Protein AF-A0A378X2H6-F1 (afdb_monomer_lite)

Sequence (89 aa):
MAESLIPGALTGQTVHYRLSLADISEIGSRRQALGLVAAGPLMPGDIMPAVFVPTLGGYGLHVLLNGPDSHWVPFAVEGTGHGTWSWRH

pLDDT: mean 86.14, std 14.1, range [35.0, 96.81]

Structure (mmCIF, N/CA/C/O backbone):
data_AF-A0A378X2H6-F1
#
_entry.id   AF-A0A378X2H6-F1
#
loop_
_atom_site.group_PDB
_atom_site.id
_atom_site.type_symbol
_atom_site.label_atom_id
_atom_site.label_alt_id
_atom_site.label_comp_id
_atom_site.label_asym_id
_atom_site.label_entity_id
_atom_site.label_seq_id
_atom_site.pdbx_PDB_ins_code
_atom_site.Cartn_x
_atom_site.Cartn_y
_atom_site.Cartn_z
_atom_site.occupancy
_atom_site.B_iso_or_equiv
_atom_site.auth_seq_id
_atom_site.auth_comp_id
_atom_site.auth_asym_id
_atom_site.auth_atom_id
_atom_site.pdbx_PDB_model_num
ATOM 1 N N . MET A 1 1 ? -18.721 -7.920 13.638 1.00 35.00 1 MET A N 1
ATOM 2 C CA . MET A 1 1 ? -18.321 -6.799 14.511 1.00 35.00 1 MET A CA 1
ATOM 3 C C . MET A 1 1 ? -16.912 -6.433 14.096 1.00 35.00 1 MET A C 1
ATOM 5 O O . MET A 1 1 ? -16.054 -7.291 14.216 1.00 35.00 1 MET A O 1
ATOM 9 N N . ALA A 1 2 ? -16.705 -5.264 13.490 1.00 39.53 2 ALA A N 1
ATOM 10 C CA . ALA A 1 2 ? -15.360 -4.796 13.166 1.00 39.53 2 ALA A CA 1
ATOM 11 C C . ALA A 1 2 ? -14.762 -4.218 14.452 1.00 39.53 2 ALA A C 1
ATOM 13 O O . ALA A 1 2 ? -15.330 -3.282 15.019 1.00 39.53 2 ALA A O 1
ATOM 14 N N . GLU A 1 3 ? -13.696 -4.828 14.964 1.00 42.97 3 GLU A N 1
ATOM 15 C CA . GLU A 1 3 ? -12.936 -4.270 16.079 1.00 42.97 3 GLU A CA 1
ATOM 16 C C . GLU A 1 3 ? -12.419 -2.893 15.660 1.00 42.97 3 GLU A C 1
ATOM 18 O O . GLU A 1 3 ? -11.690 -2.747 14.682 1.00 4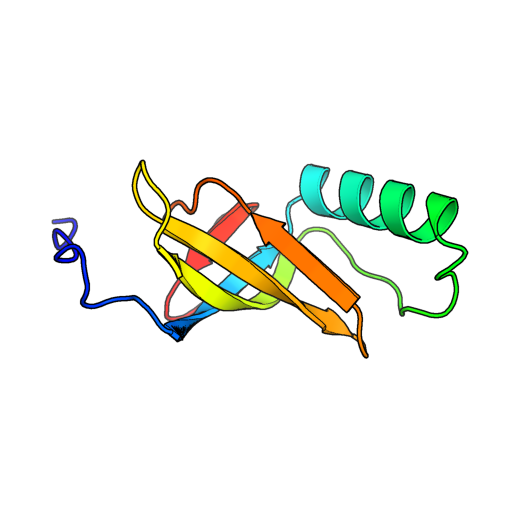2.97 3 GLU A O 1
ATOM 23 N N . SER A 1 4 ? -12.853 -1.859 16.379 1.00 46.59 4 SER A N 1
ATOM 24 C CA . SER A 1 4 ? -12.354 -0.502 16.196 1.00 46.59 4 SER A CA 1
ATOM 25 C C . SER A 1 4 ? -10.900 -0.470 16.658 1.00 46.59 4 SER A C 1
ATOM 27 O O . SER A 1 4 ? -10.623 -0.316 17.847 1.00 46.59 4 SER A O 1
ATOM 29 N N . LEU A 1 5 ? -9.972 -0.646 15.721 1.00 57.56 5 LEU A N 1
ATOM 30 C CA . LEU A 1 5 ? -8.538 -0.591 15.976 1.00 57.56 5 LEU A CA 1
ATOM 31 C C . LEU A 1 5 ? -8.184 0.806 16.507 1.00 57.56 5 LEU A C 1
ATOM 33 O O . LEU A 1 5 ? -8.386 1.817 15.834 1.00 57.56 5 LEU A O 1
ATOM 37 N N . ILE A 1 6 ? -7.710 0.861 17.753 1.00 57.34 6 ILE A N 1
ATOM 38 C CA . ILE A 1 6 ? -7.350 2.108 18.434 1.00 57.34 6 ILE A CA 1
ATOM 39 C C . ILE A 1 6 ? -6.243 2.805 17.629 1.00 57.34 6 ILE A C 1
ATOM 41 O O . ILE A 1 6 ? -5.234 2.154 17.329 1.00 57.34 6 ILE A O 1
ATOM 45 N N . PRO A 1 7 ? -6.372 4.113 17.326 1.00 51.81 7 PRO A N 1
ATOM 46 C CA . PRO A 1 7 ? -5.309 4.887 16.704 1.00 51.81 7 PRO A CA 1
ATOM 47 C C . PRO A 1 7 ? -4.024 4.826 17.554 1.00 51.81 7 PRO A C 1
ATOM 49 O O . PRO A 1 7 ? -3.911 5.463 18.594 1.00 51.81 7 PRO A O 1
ATOM 52 N N . GLY A 1 8 ? -3.079 3.987 17.142 1.00 62.38 8 GLY A N 1
ATOM 53 C CA . GLY A 1 8 ? -1.766 3.751 17.740 1.00 62.38 8 GLY A CA 1
ATOM 54 C C . GLY A 1 8 ? -1.395 2.269 17.779 1.00 62.38 8 GLY A C 1
ATOM 55 O O . GLY A 1 8 ? -0.227 1.934 17.613 1.00 62.38 8 GLY A O 1
ATOM 56 N N . ALA A 1 9 ? -2.382 1.378 17.915 1.00 72.88 9 ALA A N 1
ATOM 57 C CA . ALA A 1 9 ? -2.144 -0.052 18.103 1.00 72.88 9 ALA A CA 1
ATOM 58 C C . ALA A 1 9 ? -1.500 -0.718 16.880 1.00 72.88 9 ALA A C 1
ATOM 60 O O . ALA A 1 9 ? -0.725 -1.654 17.030 1.00 72.88 9 ALA A O 1
ATOM 61 N N . LEU A 1 10 ? -1.806 -0.236 15.675 1.00 78.38 10 LEU A N 1
ATOM 62 C CA . LEU A 1 10 ? -1.365 -0.856 14.426 1.00 78.38 10 LEU A CA 1
ATOM 63 C C . LEU A 1 10 ? -0.005 -0.377 13.932 1.00 78.38 10 LEU A C 1
ATOM 65 O O . LEU A 1 10 ? 0.601 -1.055 13.114 1.00 78.38 10 LEU A O 1
ATOM 69 N N . THR A 1 11 ? 0.474 0.780 14.388 1.00 86.38 11 THR A N 1
ATOM 70 C CA . THR A 1 11 ? 1.688 1.401 13.847 1.00 86.38 11 THR A CA 1
ATOM 71 C C . THR A 1 11 ? 2.877 0.445 13.916 1.00 86.38 11 THR A C 1
ATOM 73 O O . THR A 1 11 ? 3.194 -0.085 14.978 1.00 86.38 11 THR A O 1
ATOM 76 N N . GLY A 1 12 ? 3.550 0.236 12.783 1.00 86.56 12 GLY A N 1
ATOM 77 C CA . GLY A 1 12 ? 4.710 -0.652 12.694 1.00 86.56 12 GLY A CA 1
ATOM 78 C C . GLY A 1 12 ? 4.376 -2.147 12.654 1.00 86.56 12 GLY A C 1
ATOM 79 O O . GLY A 1 12 ? 5.279 -2.953 12.439 1.00 86.56 12 GLY A O 1
ATOM 80 N N . GLN A 1 13 ? 3.108 -2.543 12.811 1.00 90.50 13 GLN A N 1
ATOM 81 C CA . GLN A 1 13 ? 2.714 -3.935 12.620 1.00 90.50 13 GLN A CA 1
ATOM 82 C C . GLN A 1 13 ? 2.805 -4.318 11.144 1.00 90.50 13 GLN A C 1
ATOM 84 O O . GLN A 1 13 ? 2.463 -3.530 10.257 1.00 90.50 13 GLN A O 1
ATOM 89 N N . THR A 1 14 ? 3.262 -5.546 10.898 1.00 94.00 14 THR A N 1
ATOM 90 C CA . THR A 1 14 ? 3.296 -6.133 9.558 1.00 94.00 14 THR A CA 1
ATOM 91 C C . THR A 1 14 ? 2.020 -6.927 9.329 1.00 94.00 14 THR A C 1
ATOM 93 O O . THR A 1 14 ? 1.711 -7.856 10.072 1.00 94.00 14 THR A O 1
ATOM 96 N N . VAL A 1 15 ? 1.293 -6.553 8.287 1.00 94.31 15 VAL A N 1
ATOM 97 C CA . VAL A 1 15 ? 0.150 -7.279 7.744 1.00 94.31 15 VAL A CA 1
ATOM 98 C C . VAL A 1 15 ? 0.503 -7.804 6.370 1.00 94.31 15 VAL A C 1
ATOM 100 O O . VAL A 1 15 ? 1.577 -7.537 5.828 1.00 94.31 15 VAL A O 1
ATOM 103 N N . HIS A 1 16 ? -0.431 -8.526 5.781 1.00 96.38 16 HIS A N 1
ATOM 104 C CA . HIS A 1 16 ? -0.315 -8.880 4.395 1.00 96.38 16 HIS A CA 1
ATOM 105 C C . HIS A 1 16 ? -1.308 -8.094 3.539 1.00 96.38 16 HIS A C 1
ATOM 107 O O . HIS A 1 16 ? -2.493 -7.993 3.867 1.00 96.38 16 HIS A O 1
ATOM 113 N N . TYR A 1 17 ? -0.819 -7.564 2.425 1.00 96.56 17 TYR A N 1
ATOM 114 C CA . TYR A 1 17 ? -1.576 -6.776 1.465 1.00 96.56 17 TYR A CA 1
ATOM 115 C C . TYR A 1 17 ? -1.682 -7.523 0.140 1.00 96.56 17 TYR A C 1
ATOM 117 O O . TYR A 1 17 ? -0.684 -8.036 -0.370 1.00 96.56 17 TYR A O 1
ATOM 125 N N . ARG A 1 18 ? -2.890 -7.581 -0.425 1.00 96.75 18 ARG A N 1
ATOM 126 C CA . ARG A 1 18 ? -3.129 -8.208 -1.727 1.00 96.75 18 ARG A CA 1
ATOM 127 C C . ARG A 1 18 ? -3.114 -7.150 -2.824 1.00 96.75 18 ARG A C 1
ATOM 129 O O . ARG A 1 18 ? -4.011 -6.310 -2.881 1.00 96.75 18 ARG A O 1
ATOM 136 N N . LEU A 1 19 ? -2.148 -7.236 -3.736 1.00 96.31 19 LEU A N 1
ATOM 137 C CA . LEU A 1 19 ? -1.997 -6.274 -4.828 1.00 96.31 19 LEU A CA 1
ATOM 138 C C . LEU A 1 19 ? -3.239 -6.255 -5.735 1.00 96.31 19 LEU A C 1
ATOM 140 O O . LEU A 1 19 ? -3.768 -7.296 -6.148 1.00 96.31 19 LEU A O 1
ATOM 144 N N . SER A 1 20 ? -3.715 -5.057 -6.057 1.00 96.56 20 SER A N 1
ATOM 145 C CA . SER A 1 20 ? -4.755 -4.831 -7.060 1.00 96.56 20 SER A CA 1
ATOM 146 C C . SER A 1 20 ? -4.156 -4.608 -8.449 1.00 96.56 20 SER A C 1
ATOM 148 O O . SER A 1 20 ? -2.967 -4.339 -8.599 1.00 96.56 20 SER A O 1
ATOM 150 N N . LEU A 1 21 ? -4.988 -4.668 -9.491 1.00 96.31 21 LEU A N 1
ATOM 151 C CA . LEU A 1 21 ? -4.554 -4.317 -10.848 1.00 96.31 21 LEU A CA 1
ATOM 152 C C . LEU A 1 21 ? -4.076 -2.856 -10.954 1.00 96.31 21 LEU A C 1
ATOM 154 O O . LEU A 1 21 ? -3.145 -2.563 -11.709 1.00 96.31 21 LEU A O 1
ATOM 158 N N . ALA A 1 22 ? -4.694 -1.953 -10.187 1.00 95.94 22 ALA A N 1
ATOM 159 C CA . ALA A 1 22 ? -4.289 -0.553 -10.128 1.00 95.94 22 ALA A CA 1
ATOM 160 C C . ALA A 1 22 ? -2.883 -0.410 -9.526 1.00 95.94 22 ALA A C 1
ATOM 162 O O . ALA A 1 22 ? -2.044 0.259 -10.124 1.00 95.94 22 ALA A O 1
ATOM 163 N N . ASP A 1 23 ? -2.596 -1.128 -8.431 1.00 96.12 23 ASP A N 1
ATOM 164 C CA . ASP A 1 23 ? -1.265 -1.143 -7.810 1.00 96.12 23 ASP A CA 1
ATOM 165 C C . ASP A 1 23 ? -0.198 -1.620 -8.799 1.00 96.12 23 ASP A C 1
ATOM 167 O O . ASP A 1 23 ? 0.833 -0.974 -8.959 1.00 96.12 23 ASP A O 1
ATOM 171 N N . ILE A 1 24 ? -0.454 -2.722 -9.515 1.00 95.25 24 ILE A N 1
ATOM 172 C CA . ILE A 1 24 ? 0.487 -3.246 -10.518 1.00 95.25 24 ILE A CA 1
ATOM 173 C C . ILE A 1 24 ? 0.766 -2.215 -11.615 1.00 95.25 24 ILE A C 1
ATOM 175 O O . ILE A 1 24 ? 1.918 -2.028 -12.012 1.00 95.25 24 ILE A O 1
ATOM 179 N N . SER A 1 25 ? -0.275 -1.529 -12.086 1.00 95.12 25 SER A N 1
ATOM 180 C CA . SER A 1 25 ? -0.149 -0.506 -13.129 1.00 95.12 25 SER A CA 1
ATOM 181 C C . SER A 1 25 ? 0.675 0.693 -12.649 1.00 95.12 25 SER A C 1
ATOM 183 O O . SER A 1 25 ? 1.541 1.188 -13.377 1.00 95.12 25 SER A O 1
ATOM 185 N N . GLU A 1 26 ? 0.450 1.135 -11.412 1.00 95.12 26 GLU A N 1
ATOM 186 C CA . GLU A 1 26 ? 1.196 2.231 -10.792 1.00 95.12 26 GLU A CA 1
ATOM 187 C C . GLU A 1 26 ? 2.660 1.850 -10.539 1.00 95.12 26 GLU A C 1
ATOM 189 O O . GLU A 1 26 ? 3.565 2.576 -10.955 1.00 95.12 26 GLU A O 1
ATOM 194 N N . ILE A 1 27 ? 2.910 0.686 -9.929 1.00 93.94 27 ILE A N 1
ATOM 195 C CA . ILE A 1 27 ? 4.258 0.160 -9.670 1.00 93.94 27 ILE A CA 1
ATOM 196 C C . ILE A 1 27 ? 5.026 0.019 -10.984 1.00 93.94 27 ILE A C 1
ATOM 198 O O . ILE A 1 27 ? 6.173 0.454 -11.072 1.00 93.94 27 ILE A O 1
ATOM 202 N N . GLY A 1 28 ? 4.401 -0.552 -12.017 1.00 92.31 28 GLY A N 1
ATOM 203 C CA . GLY A 1 28 ? 5.006 -0.703 -13.339 1.00 92.31 28 GLY A CA 1
ATOM 204 C C . GLY A 1 28 ? 5.391 0.642 -13.952 1.00 92.31 28 GLY A C 1
ATOM 205 O O . GLY A 1 28 ? 6.542 0.829 -14.354 1.00 92.31 28 GLY A O 1
ATOM 206 N N . SER A 1 29 ? 4.466 1.605 -13.940 1.00 92.62 29 SER A N 1
ATOM 207 C CA . SER A 1 29 ? 4.710 2.961 -14.453 1.00 92.62 29 SER A CA 1
ATOM 208 C C . SER A 1 29 ? 5.845 3.659 -13.693 1.00 92.62 29 SER A C 1
ATOM 210 O O . SER A 1 29 ? 6.744 4.243 -14.300 1.00 92.62 29 SER A O 1
ATOM 212 N N . ARG A 1 30 ? 5.861 3.542 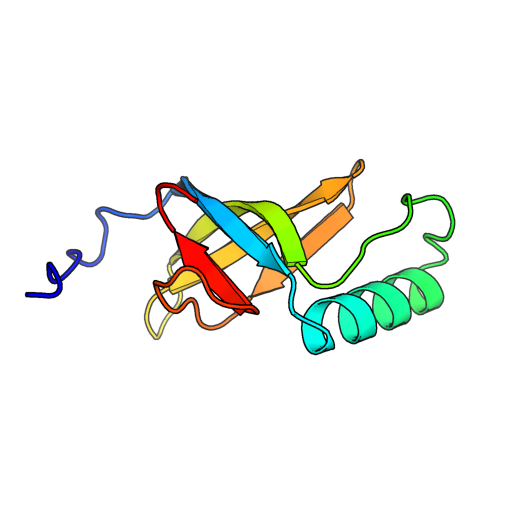-12.358 1.00 92.25 30 ARG A N 1
ATOM 213 C CA . ARG A 1 30 ? 6.907 4.107 -11.493 1.00 92.25 30 ARG A CA 1
ATOM 214 C C . ARG A 1 30 ? 8.268 3.460 -11.748 1.00 92.25 30 ARG A C 1
ATOM 216 O O . ARG A 1 30 ? 9.260 4.170 -11.896 1.00 92.25 30 ARG A O 1
ATOM 223 N N . ARG A 1 31 ? 8.333 2.127 -11.831 1.00 91.19 31 ARG A N 1
ATOM 224 C CA . ARG A 1 31 ? 9.573 1.391 -12.134 1.00 91.19 31 ARG A CA 1
ATOM 225 C C . ARG A 1 31 ? 10.137 1.795 -13.489 1.00 91.19 31 ARG A C 1
ATOM 227 O O . ARG A 1 31 ? 11.341 2.013 -13.587 1.00 91.19 31 ARG A O 1
ATOM 234 N N . GLN A 1 32 ? 9.285 1.932 -14.505 1.00 90.50 32 GLN A N 1
ATOM 235 C CA . GLN A 1 32 ? 9.701 2.377 -15.834 1.00 90.50 32 GLN A CA 1
ATOM 236 C C . GLN A 1 32 ? 10.294 3.790 -15.791 1.00 90.50 32 GLN A C 1
ATOM 238 O O . GLN A 1 32 ? 11.374 4.008 -16.335 1.00 90.50 32 GLN A O 1
ATOM 243 N N . ALA A 1 33 ? 9.637 4.723 -15.098 1.00 90.38 33 ALA A N 1
ATOM 244 C CA . ALA A 1 33 ? 10.122 6.095 -14.949 1.00 90.38 33 ALA A CA 1
ATOM 245 C C . ALA A 1 33 ? 11.470 6.186 -14.205 1.00 90.38 33 ALA A C 1
ATOM 247 O O . ALA A 1 33 ? 12.280 7.057 -14.509 1.00 90.38 33 ALA A O 1
ATOM 248 N N . LEU A 1 34 ? 11.726 5.277 -13.258 1.00 87.94 34 LEU A N 1
ATOM 249 C CA . LEU A 1 34 ? 12.966 5.221 -12.471 1.00 87.94 34 LEU A CA 1
ATOM 250 C C . LEU A 1 34 ? 14.053 4.313 -13.077 1.00 87.94 34 LEU A C 1
ATOM 252 O O . LEU A 1 34 ? 15.134 4.196 -12.505 1.00 87.94 34 LEU A O 1
ATOM 256 N N . GLY A 1 35 ? 13.783 3.634 -14.198 1.00 85.75 35 GLY A N 1
ATOM 257 C CA . GLY A 1 35 ? 14.710 2.663 -14.792 1.00 85.75 35 GLY A CA 1
ATOM 258 C C . GLY A 1 35 ? 14.903 1.376 -13.971 1.00 85.75 35 GLY A C 1
ATOM 259 O O . GLY A 1 35 ? 15.879 0.656 -14.171 1.00 85.75 35 GLY A O 1
ATOM 260 N N . LEU A 1 36 ? 13.980 1.047 -13.061 1.00 80.69 36 LEU A N 1
ATOM 261 C CA . LEU A 1 36 ? 14.041 -0.113 -12.157 1.00 80.69 36 LEU A CA 1
ATOM 262 C C . LEU A 1 36 ? 13.486 -1.395 -12.805 1.00 80.69 36 LEU A C 1
ATOM 264 O O . LEU A 1 36 ? 12.621 -2.076 -12.255 1.00 80.69 36 LEU A O 1
ATOM 268 N N . VAL A 1 37 ? 13.989 -1.739 -13.992 1.00 69.00 37 VAL A N 1
ATOM 269 C CA . VAL A 1 37 ? 13.455 -2.836 -14.829 1.00 69.00 37 VAL A CA 1
ATOM 270 C C . VAL A 1 37 ? 13.778 -4.235 -14.268 1.00 69.00 37 VAL A C 1
ATOM 272 O O . VAL A 1 37 ? 13.162 -5.219 -14.661 1.00 69.00 37 VAL A O 1
ATOM 275 N N . ALA A 1 38 ? 14.721 -4.338 -13.325 1.00 64.75 38 ALA A N 1
ATOM 276 C CA . ALA A 1 38 ? 15.177 -5.611 -12.756 1.00 64.75 38 ALA A CA 1
ATOM 277 C C . ALA A 1 38 ? 14.324 -6.137 -11.584 1.00 64.75 38 ALA A C 1
ATOM 279 O O . ALA A 1 38 ? 14.563 -7.244 -11.101 1.00 64.75 38 ALA A O 1
ATOM 280 N N . ALA A 1 39 ? 13.351 -5.366 -11.094 1.00 69.50 39 ALA A N 1
ATOM 281 C CA . ALA A 1 39 ? 12.471 -5.836 -10.034 1.00 69.50 39 ALA A CA 1
ATOM 282 C C . ALA A 1 39 ? 11.485 -6.857 -10.627 1.00 69.50 39 ALA A C 1
ATOM 284 O O . ALA A 1 39 ? 10.739 -6.530 -11.549 1.00 69.50 39 ALA A O 1
ATOM 285 N N . GLY A 1 40 ? 11.528 -8.099 -10.131 1.00 77.50 40 GLY A N 1
ATOM 286 C CA . GLY A 1 40 ? 10.798 -9.243 -10.691 1.00 77.50 40 GLY A CA 1
ATOM 287 C C . GLY A 1 40 ? 9.296 -9.002 -10.926 1.00 77.50 40 GLY A C 1
ATOM 288 O O . GLY A 1 40 ? 8.720 -8.057 -10.367 1.00 77.50 40 GLY A O 1
ATOM 289 N N . PRO A 1 41 ? 8.660 -9.847 -11.761 1.00 86.25 41 PRO A N 1
ATOM 290 C CA . PRO A 1 41 ? 7.269 -9.663 -12.154 1.00 86.25 41 PRO A CA 1
ATOM 291 C C . PRO A 1 41 ? 6.346 -9.710 -10.933 1.00 86.25 41 PRO A C 1
ATOM 293 O O . PRO A 1 41 ? 6.570 -10.492 -10.012 1.00 86.25 41 PRO A O 1
ATOM 296 N N . LEU A 1 42 ? 5.320 -8.861 -10.952 1.00 92.12 42 LEU A N 1
ATOM 297 C CA . LEU A 1 42 ? 4.246 -8.812 -9.964 1.00 92.12 42 LEU A CA 1
ATOM 298 C C . LEU A 1 42 ? 2.910 -8.987 -10.685 1.00 92.12 42 LEU A C 1
ATOM 300 O O . LEU A 1 42 ? 2.732 -8.465 -11.790 1.00 92.12 42 LEU A O 1
ATOM 304 N N . MET A 1 43 ? 1.975 -9.692 -10.061 1.00 94.62 43 MET A N 1
ATOM 305 C CA . MET A 1 43 ? 0.641 -9.953 -10.593 1.00 94.62 43 MET A CA 1
ATOM 306 C C . MET A 1 43 ? -0.451 -9.432 -9.651 1.00 94.62 43 MET A C 1
ATOM 308 O O . MET A 1 43 ? -0.271 -9.393 -8.431 1.00 94.62 43 MET A O 1
ATOM 312 N N . PRO A 1 44 ? -1.625 -9.045 -10.185 1.00 95.25 44 PRO A N 1
ATOM 313 C CA . PRO A 1 44 ? -2.780 -8.774 -9.344 1.00 95.25 44 PRO A CA 1
ATOM 314 C C . PRO A 1 44 ? -3.116 -10.016 -8.513 1.00 95.25 44 PRO A C 1
ATOM 316 O O . PRO A 1 44 ? -3.250 -11.111 -9.052 1.00 95.25 44 PRO A O 1
ATOM 319 N N . GLY A 1 45 ? -3.294 -9.839 -7.208 1.00 95.31 45 GLY A N 1
ATOM 320 C CA . GLY A 1 45 ? -3.552 -10.933 -6.273 1.00 95.31 45 GLY A CA 1
ATOM 321 C C . GLY A 1 45 ? -2.317 -11.424 -5.529 1.00 95.31 45 GLY A C 1
ATOM 322 O O . GLY A 1 45 ? -2.486 -12.10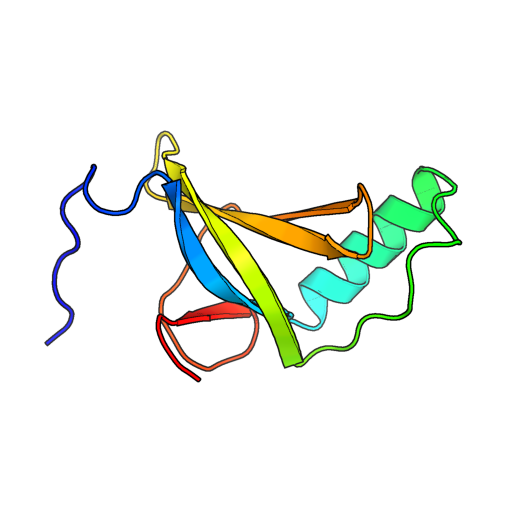4 -4.517 1.00 95.31 45 GLY A O 1
ATOM 323 N N . ASP A 1 46 ? -1.113 -11.037 -5.960 1.00 95.50 46 ASP A N 1
ATOM 324 C CA . ASP A 1 46 ? 0.101 -11.300 -5.196 1.00 95.50 46 ASP A CA 1
ATOM 325 C C . ASP A 1 46 ? -0.022 -10.712 -3.791 1.00 95.50 46 ASP A C 1
ATOM 327 O O . ASP A 1 46 ? -0.503 -9.591 -3.585 1.00 95.50 46 ASP A O 1
ATOM 331 N N . ILE A 1 47 ? 0.411 -11.507 -2.823 1.00 95.81 47 ILE A N 1
ATOM 332 C CA . ILE A 1 47 ? 0.374 -11.178 -1.408 1.00 95.81 47 ILE A CA 1
ATOM 333 C C . ILE A 1 47 ? 1.757 -10.690 -0.998 1.00 95.81 47 ILE A C 1
ATOM 335 O O . ILE A 1 47 ? 2.741 -11.414 -1.137 1.00 95.81 47 ILE A O 1
ATOM 339 N N . MET A 1 48 ? 1.812 -9.475 -0.461 1.00 95.25 48 MET A N 1
ATOM 340 C CA . MET A 1 48 ? 3.050 -8.823 -0.050 1.00 95.25 48 MET A CA 1
ATOM 341 C C . MET A 1 48 ? 2.991 -8.420 1.423 1.00 95.25 48 MET A C 1
ATOM 343 O O . MET A 1 48 ? 1.934 -7.987 1.896 1.00 95.25 48 MET A O 1
ATOM 347 N N . PRO A 1 49 ? 4.105 -8.524 2.167 1.00 95.88 49 PRO A N 1
ATOM 348 C CA . PRO A 1 49 ? 4.175 -7.959 3.503 1.00 95.88 49 PRO A CA 1
ATOM 349 C C . PRO A 1 49 ? 4.064 -6.435 3.419 1.00 95.88 49 PRO A C 1
ATOM 351 O O . PRO A 1 49 ? 4.653 -5.794 2.546 1.00 95.88 49 PRO A O 1
ATOM 354 N N . ALA A 1 50 ? 3.303 -5.846 4.332 1.00 96.19 50 ALA A N 1
ATOM 355 C CA . ALA A 1 50 ? 3.083 -4.413 4.381 1.00 96.19 50 ALA A CA 1
ATOM 356 C C . ALA A 1 50 ? 3.067 -3.913 5.821 1.00 96.19 50 ALA A C 1
ATOM 358 O O . ALA A 1 50 ? 2.515 -4.562 6.707 1.00 96.19 50 ALA A O 1
ATOM 359 N N . VAL A 1 51 ? 3.670 -2.753 6.055 1.00 95.31 51 VAL A N 1
ATOM 360 C CA . VAL A 1 51 ? 3.765 -2.146 7.384 1.00 95.31 51 VAL A CA 1
ATOM 361 C C . VAL A 1 51 ? 2.736 -1.035 7.512 1.00 95.31 51 VAL A C 1
ATOM 363 O O . VAL A 1 51 ? 2.645 -0.167 6.644 1.00 95.31 51 VAL A O 1
ATOM 366 N N . PHE A 1 52 ? 1.985 -1.029 8.608 1.00 93.62 52 PHE A N 1
ATOM 367 C CA . PHE A 1 52 ? 1.100 0.084 8.939 1.00 93.62 52 PHE A CA 1
ATOM 368 C C . PHE A 1 52 ? 1.878 1.348 9.274 1.00 93.62 52 PHE A C 1
ATOM 370 O O . PHE A 1 52 ? 2.703 1.373 10.194 1.00 93.62 52 PHE A O 1
ATOM 377 N N . VAL A 1 53 ? 1.533 2.426 8.579 1.00 92.00 53 VAL A N 1
ATOM 378 C CA . VAL A 1 53 ? 2.114 3.748 8.787 1.00 92.00 53 VAL A CA 1
ATOM 379 C C . VAL A 1 53 ? 0.993 4.729 9.141 1.00 92.00 53 VAL A C 1
ATOM 381 O O . VAL A 1 53 ? 0.027 4.856 8.380 1.00 92.00 53 VAL A O 1
ATOM 384 N N . PRO A 1 54 ? 1.078 5.420 10.292 1.00 88.56 54 PRO A N 1
ATOM 385 C CA . PRO A 1 54 ? 0.102 6.431 10.667 1.00 88.56 54 PRO A CA 1
ATOM 386 C C . PRO A 1 54 ? 0.171 7.617 9.702 1.00 88.56 54 PRO A C 1
ATOM 388 O O . PRO A 1 54 ? 1.243 8.059 9.293 1.00 88.56 54 PRO A O 1
ATOM 391 N N . THR A 1 55 ? -0.994 8.154 9.365 1.00 86.38 55 THR A N 1
ATOM 392 C CA . THR A 1 55 ? -1.163 9.339 8.520 1.00 86.38 55 THR A CA 1
ATOM 393 C C . THR A 1 55 ? -2.059 10.346 9.239 1.00 86.38 55 THR A C 1
ATOM 395 O O . THR A 1 55 ? -2.712 10.014 10.227 1.00 86.38 55 THR A O 1
ATOM 398 N N . LEU A 1 56 ? -2.142 11.578 8.731 1.00 81.94 56 LEU A N 1
ATOM 399 C CA . LEU A 1 56 ? -3.015 12.608 9.310 1.00 81.94 56 LEU A CA 1
ATOM 400 C C . LEU A 1 56 ? -4.511 12.223 9.305 1.00 81.94 56 LEU A C 1
ATOM 402 O O . LEU A 1 56 ? -5.272 12.782 10.088 1.00 81.94 56 LEU A O 1
ATOM 406 N N . GLY A 1 57 ? -4.932 11.287 8.444 1.00 79.31 57 GLY A N 1
ATOM 407 C CA . GLY A 1 57 ? -6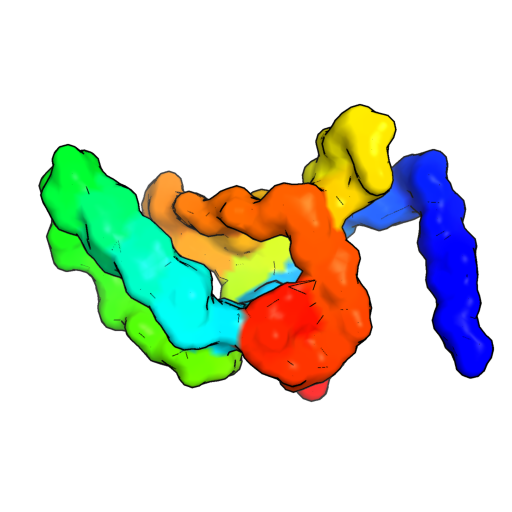.333 10.878 8.274 1.00 79.31 57 GLY A CA 1
ATOM 408 C C . GLY A 1 57 ? -6.644 9.428 8.661 1.00 79.31 57 GLY A C 1
ATOM 409 O O . GLY A 1 57 ? -7.743 8.961 8.377 1.00 79.31 57 GLY A O 1
ATOM 410 N N . GLY A 1 58 ? -5.697 8.700 9.263 1.00 84.06 58 GLY A N 1
ATOM 411 C CA . GLY A 1 58 ? -5.845 7.277 9.578 1.00 84.06 58 GLY A CA 1
ATOM 412 C C . GLY A 1 58 ? -4.565 6.500 9.296 1.00 84.06 58 GLY A C 1
ATOM 413 O O . GLY A 1 58 ? -3.489 6.887 9.751 1.00 84.06 58 GLY A O 1
ATOM 414 N N . TYR A 1 59 ? -4.664 5.428 8.512 1.00 87.19 59 TYR A N 1
ATOM 415 C CA . TYR A 1 59 ? -3.545 4.537 8.213 1.00 87.19 59 TYR A CA 1
ATOM 416 C C . TYR A 1 59 ? -3.352 4.318 6.720 1.00 87.19 59 TYR A C 1
ATOM 418 O O . TYR A 1 59 ? -4.305 4.027 5.994 1.00 87.19 59 TYR A O 1
ATOM 426 N N . GLY A 1 60 ? -2.089 4.384 6.311 1.00 93.31 60 GLY A N 1
ATOM 427 C CA . GLY A 1 60 ? -1.622 3.836 5.049 1.00 93.31 60 GLY A CA 1
ATOM 428 C C . GLY A 1 60 ? -0.769 2.591 5.278 1.00 93.31 60 GLY A C 1
ATOM 429 O O . GLY A 1 60 ? -0.460 2.220 6.417 1.00 93.31 60 GLY A O 1
ATOM 430 N N . LEU A 1 61 ? -0.378 1.953 4.181 1.00 95.94 61 LEU A N 1
ATOM 431 C CA . LEU A 1 61 ? 0.529 0.813 4.186 1.00 95.94 61 LEU A CA 1
ATOM 432 C C . LEU A 1 61 ? 1.768 1.113 3.361 1.00 95.94 61 LEU A C 1
ATOM 434 O O . LEU A 1 61 ? 1.687 1.557 2.216 1.00 95.94 61 LEU A O 1
ATOM 438 N N . HIS A 1 62 ? 2.917 0.775 3.932 1.00 96.69 62 HIS A N 1
ATOM 439 C CA . HIS A 1 62 ? 4.160 0.643 3.192 1.00 96.69 62 HIS A CA 1
ATOM 440 C C . HIS A 1 62 ? 4.349 -0.824 2.811 1.00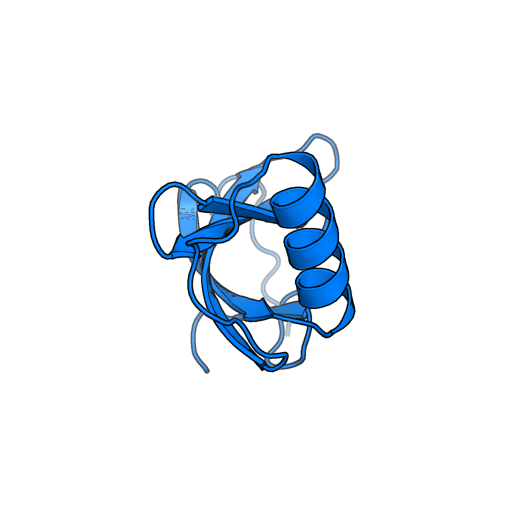 96.69 62 HIS A C 1
ATOM 442 O O . HIS A 1 62 ? 4.739 -1.647 3.637 1.00 96.69 62 HIS A O 1
ATOM 448 N N . VAL A 1 63 ? 4.003 -1.161 1.572 1.00 96.81 63 VAL A N 1
ATOM 449 C CA . VAL A 1 63 ? 4.084 -2.515 1.017 1.00 96.81 63 VAL A CA 1
ATOM 450 C C . VAL A 1 63 ? 5.511 -2.777 0.557 1.00 96.81 63 VAL A C 1
ATOM 452 O O . VAL A 1 63 ? 6.054 -2.031 -0.257 1.00 96.81 63 VAL A O 1
ATOM 455 N N . LEU A 1 64 ? 6.123 -3.840 1.060 1.00 94.94 64 LEU A N 1
ATOM 456 C CA . LEU A 1 64 ? 7.473 -4.239 0.683 1.00 94.94 64 LEU A CA 1
ATOM 457 C C . LEU A 1 64 ? 7.396 -5.114 -0.569 1.00 94.94 64 LEU A C 1
ATOM 459 O O . LEU A 1 64 ? 6.675 -6.111 -0.593 1.00 94.94 64 LEU A O 1
ATOM 463 N N . LEU A 1 65 ? 8.124 -4.726 -1.612 1.00 92.69 65 LEU A N 1
ATOM 464 C CA . LEU A 1 65 ? 8.225 -5.481 -2.857 1.00 92.69 65 LEU A CA 1
ATOM 465 C C . LEU A 1 65 ? 9.598 -6.164 -2.930 1.00 92.69 65 LEU A C 1
ATOM 467 O O . LEU A 1 65 ? 10.423 -6.066 -2.024 1.00 92.69 65 LEU A O 1
ATOM 471 N N . ASN A 1 66 ? 9.851 -6.883 -4.022 1.00 84.25 66 ASN A N 1
ATOM 472 C CA . ASN A 1 66 ? 11.127 -7.563 -4.220 1.00 84.25 66 ASN A CA 1
ATOM 473 C C . ASN A 1 66 ? 12.302 -6.567 -4.274 1.00 84.25 66 ASN A C 1
ATOM 475 O O . ASN A 1 66 ? 12.327 -5.663 -5.111 1.00 84.25 66 ASN A O 1
ATOM 479 N N . GLY A 1 67 ? 13.317 -6.796 -3.437 1.00 82.19 67 GLY A N 1
ATOM 480 C CA . GLY A 1 67 ? 14.529 -5.977 -3.383 1.00 82.19 67 GLY A CA 1
ATOM 481 C C . GLY A 1 67 ? 14.313 -4.641 -2.654 1.00 82.19 67 GLY A C 1
ATOM 482 O O . GLY A 1 67 ? 13.572 -4.601 -1.678 1.00 82.19 67 GLY A O 1
ATOM 483 N N . PRO A 1 68 ? 14.964 -3.542 -3.081 1.00 82.50 68 PRO A N 1
ATOM 484 C CA . PRO A 1 68 ? 14.806 -2.227 -2.449 1.00 82.50 68 PRO A CA 1
ATOM 485 C C . PRO A 1 68 ? 13.496 -1.513 -2.834 1.00 82.50 68 PRO A C 1
ATOM 487 O O . PRO A 1 68 ? 13.320 -0.340 -2.511 1.00 82.50 68 PRO A O 1
ATOM 490 N N . ASP A 1 69 ? 12.603 -2.177 -3.572 1.00 89.62 69 ASP A N 1
ATOM 491 C CA . ASP A 1 69 ? 11.359 -1.590 -4.061 1.00 89.62 69 ASP A CA 1
ATOM 492 C C . ASP A 1 69 ? 10.235 -1.710 -3.027 1.00 89.62 69 ASP A C 1
ATOM 494 O O . ASP A 1 69 ? 10.157 -2.649 -2.236 1.00 89.62 69 ASP A O 1
ATOM 498 N N . SER A 1 70 ? 9.336 -0.737 -3.042 1.00 93.50 70 SER A N 1
ATOM 499 C CA . SER A 1 70 ? 8.196 -0.689 -2.138 1.00 93.50 70 SER A CA 1
ATOM 500 C C . SER A 1 70 ? 7.066 0.136 -2.729 1.00 93.50 70 SER A C 1
ATOM 502 O O . SER A 1 70 ? 7.283 0.974 -3.600 1.00 93.50 70 SER A O 1
ATOM 504 N N . HIS A 1 71 ? 5.843 -0.097 -2.274 1.00 95.50 71 HIS A N 1
ATOM 505 C CA . HIS A 1 71 ? 4.649 0.590 -2.749 1.00 95.50 71 HIS A CA 1
ATOM 506 C C . HIS A 1 71 ? 3.896 1.238 -1.593 1.00 95.50 71 HIS A C 1
ATOM 508 O O . HIS A 1 71 ? 3.792 0.662 -0.513 1.00 95.50 71 HIS A O 1
ATOM 514 N N . TRP A 1 72 ? 3.403 2.454 -1.810 1.00 96.31 72 TRP A N 1
ATOM 515 C CA . TRP A 1 72 ? 2.657 3.200 -0.805 1.00 96.31 72 TRP A CA 1
ATOM 516 C C . TRP A 1 72 ? 1.163 3.111 -1.094 1.00 96.31 72 TRP A C 1
ATOM 518 O O . TRP A 1 72 ? 0.717 3.485 -2.173 1.00 96.31 72 TRP A O 1
ATOM 528 N N . VAL A 1 73 ? 0.393 2.660 -0.107 1.00 95.50 73 VAL A N 1
ATOM 529 C CA . VAL A 1 73 ? -1.069 2.600 -0.176 1.00 95.50 73 VAL A CA 1
ATOM 530 C C . VAL A 1 73 ? -1.621 3.620 0.821 1.00 95.50 73 VAL A C 1
ATOM 532 O O . VAL A 1 73 ? -1.518 3.400 2.028 1.00 95.50 73 VAL A O 1
ATOM 535 N N . PRO A 1 74 ? -2.191 4.748 0.365 1.00 90.75 74 PRO A N 1
ATOM 536 C CA . PRO A 1 74 ? -2.544 5.863 1.245 1.00 90.75 74 PRO A CA 1
ATOM 537 C C . PRO A 1 74 ? -3.732 5.574 2.169 1.00 90.75 74 PRO A C 1
ATOM 539 O O . PRO A 1 74 ? -3.810 6.162 3.245 1.00 90.75 74 PRO A O 1
ATOM 542 N N . PHE A 1 75 ? -4.638 4.679 1.765 1.00 85.75 75 PHE A N 1
ATOM 543 C CA . PHE A 1 75 ? -5.822 4.312 2.538 1.00 85.75 75 PHE A CA 1
ATOM 544 C C . PHE A 1 75 ? -5.983 2.799 2.556 1.00 85.75 75 PHE A C 1
ATOM 546 O O . PHE A 1 75 ? -6.289 2.177 1.540 1.00 85.75 75 PHE A O 1
ATOM 553 N N . ALA A 1 76 ? -5.760 2.212 3.725 1.00 81.25 76 ALA A N 1
ATOM 554 C CA . ALA A 1 76 ? -5.750 0.772 3.903 1.00 81.25 76 ALA A CA 1
ATOM 555 C C . ALA A 1 76 ? -7.106 0.267 4.410 1.00 81.25 76 ALA A C 1
ATOM 557 O O . ALA A 1 76 ? -7.511 0.584 5.528 1.00 81.25 76 ALA A O 1
ATOM 558 N N . VAL A 1 77 ? -7.792 -0.559 3.618 1.00 89.38 77 VAL A N 1
ATOM 559 C CA . VAL A 1 77 ? -9.058 -1.197 4.018 1.00 89.38 77 VAL A CA 1
ATOM 560 C C . VAL A 1 77 ? -8.811 -2.658 4.380 1.00 89.38 77 VAL A C 1
ATOM 562 O O . VAL A 1 77 ? -8.128 -3.368 3.640 1.00 89.38 77 VAL A O 1
ATOM 565 N N . GLU A 1 78 ? -9.354 -3.103 5.516 1.00 91.81 78 GLU A N 1
ATOM 566 C CA . GLU A 1 78 ? -9.271 -4.507 5.929 1.00 91.81 78 GLU A CA 1
ATOM 567 C C . GLU A 1 78 ? -10.157 -5.386 5.036 1.00 91.81 78 GLU A C 1
ATOM 569 O O . GLU A 1 78 ? -11.317 -5.063 4.774 1.00 91.81 78 GLU A O 1
ATOM 574 N N . GLY A 1 79 ? -9.622 -6.514 4.581 1.00 93.25 79 GLY A N 1
ATOM 575 C CA . GLY A 1 79 ? -10.332 -7.499 3.781 1.00 93.25 79 GLY A CA 1
ATOM 576 C C . GLY A 1 79 ? -9.396 -8.489 3.092 1.00 93.25 79 GLY A C 1
ATOM 577 O O . GLY A 1 79 ? -8.176 -8.337 3.073 1.00 93.25 79 GLY A O 1
ATOM 578 N N . TH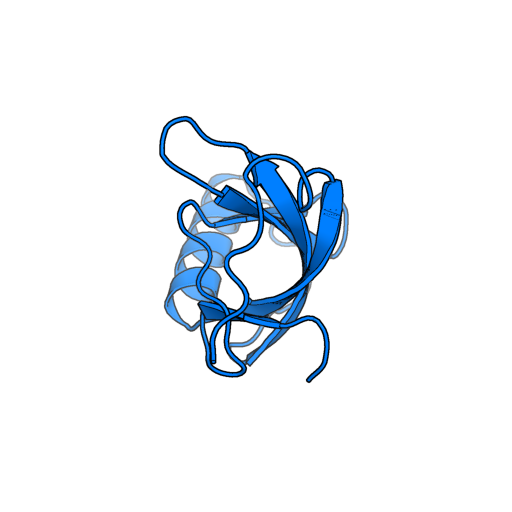R A 1 80 ? -9.982 -9.497 2.454 1.00 92.50 80 THR A N 1
ATOM 579 C CA . THR A 1 80 ? -9.250 -10.523 1.690 1.00 92.50 80 THR A CA 1
ATOM 580 C C . THR A 1 80 ? -9.302 -10.297 0.174 1.00 92.50 80 THR A C 1
ATOM 582 O O . THR A 1 80 ? -8.845 -11.142 -0.592 1.00 92.50 80 THR A O 1
ATOM 585 N N . GLY A 1 81 ? -9.878 -9.179 -0.276 1.00 93.25 81 GLY A N 1
ATOM 586 C CA . GLY A 1 81 ? -10.002 -8.807 -1.683 1.00 93.25 81 GLY A CA 1
ATOM 587 C C . GLY A 1 81 ? -8.734 -8.175 -2.261 1.00 93.25 81 GLY A C 1
ATOM 588 O O . GLY A 1 81 ? -7.711 -8.041 -1.599 1.00 93.25 81 GLY A O 1
ATOM 589 N N . HIS A 1 82 ? -8.786 -7.797 -3.537 1.00 94.75 82 HIS A N 1
ATOM 590 C CA . HIS A 1 82 ? -7.719 -6.998 -4.141 1.00 94.75 82 HIS A CA 1
ATOM 591 C C . HIS A 1 82 ? -7.711 -5.587 -3.551 1.00 94.75 82 HIS A C 1
ATOM 593 O O . HIS A 1 82 ? -8.769 -4.979 -3.405 1.00 94.75 82 HIS A O 1
ATOM 599 N N . GLY A 1 83 ? -6.523 -5.056 -3.271 1.00 94.25 83 GLY A N 1
ATOM 600 C CA . GLY A 1 83 ? -6.358 -3.718 -2.711 1.00 94.25 83 GLY A CA 1
ATOM 601 C C . GLY A 1 83 ? -6.695 -3.623 -1.221 1.00 94.25 83 GLY A C 1
ATOM 602 O O . GLY A 1 83 ? -6.903 -2.528 -0.706 1.00 94.25 83 GLY A O 1
ATOM 603 N N . THR A 1 84 ? -6.790 -4.757 -0.524 1.00 95.06 84 THR A N 1
ATOM 604 C CA . THR A 1 84 ? -7.098 -4.807 0.909 1.00 95.06 84 THR A CA 1
ATOM 605 C C . THR A 1 84 ? -6.005 -5.534 1.682 1.00 95.06 84 THR A C 1
ATOM 607 O O . THR A 1 84 ? -5.196 -6.276 1.114 1.00 95.06 84 THR A O 1
ATOM 610 N N . TRP A 1 85 ? -5.978 -5.315 2.995 1.00 94.81 85 TRP A N 1
ATOM 611 C CA . TRP A 1 85 ? -5.054 -5.983 3.907 1.00 94.81 85 TRP A CA 1
ATOM 612 C C . TRP A 1 85 ? -5.774 -6.947 4.841 1.00 94.81 85 TRP A C 1
ATOM 614 O O . TRP A 1 85 ? -6.927 -6.743 5.204 1.00 94.81 85 TRP A O 1
ATOM 624 N N . SER A 1 86 ? -5.066 -7.976 5.285 1.00 93.56 86 SER A N 1
ATOM 625 C CA . SER A 1 86 ? -5.575 -8.917 6.276 1.00 93.56 86 SER A CA 1
ATOM 626 C C . SER A 1 86 ? -4.440 -9.461 7.132 1.00 93.56 86 SER A C 1
ATOM 628 O O . SER A 1 86 ? -3.330 -9.676 6.641 1.00 93.56 86 SER A O 1
ATOM 630 N N . TRP A 1 87 ? -4.728 -9.771 8.396 1.00 89.12 87 TRP A N 1
ATOM 631 C CA . TRP A 1 87 ? -3.790 -10.496 9.263 1.00 89.12 87 TRP A CA 1
ATOM 632 C C . TRP A 1 87 ? -3.473 -11.903 8.740 1.00 89.12 87 TRP A C 1
ATOM 634 O O . TRP A 1 87 ? -2.382 -12.425 8.958 1.00 89.12 87 TRP A O 1
ATOM 644 N N . ARG A 1 88 ? -4.442 -12.532 8.063 1.00 75.88 88 ARG A N 1
ATOM 645 C CA . ARG A 1 88 ? -4.360 -13.882 7.489 1.00 75.88 88 ARG A CA 1
ATOM 646 C C . ARG A 1 88 ? -5.106 -13.926 6.158 1.00 75.88 88 ARG A C 1
ATOM 648 O O . ARG A 1 88 ? -6.125 -13.253 6.028 1.00 75.88 88 ARG A O 1
ATOM 655 N N . HIS A 1 89 ? -4.607 -14.725 5.220 1.00 59.59 89 HIS A N 1
ATOM 656 C CA . HIS A 1 89 ? -5.271 -15.021 3.948 1.00 59.59 89 HIS A CA 1
ATOM 657 C C . HIS A 1 89 ? -5.918 -16.390 3.958 1.00 59.59 89 HIS A C 1
ATOM 659 O O . HIS A 1 89 ? -5.375 -17.272 4.663 1.00 59.59 89 HIS A O 1
#

Foldseek 3Di:
DDPPPPVPNQAFPKWKAFAAPVQQVVLVVVCVVVVVPPFDDDDGRDIFIWGWDADPVGTWTWTDGPDPDTDIGRDEADDNHHRHIYNPD

Radius of gyration: 13.34 Å; chains: 1; bounding box: 34×28×34 Å

Secondary structure (DSSP, 8-state):
------TTTTTT-EEEEE--HHHHHHHHHHHHHHT-TTSPP--TT-EEEEEEEEETTEEEEEEE-STT-EEEESSPEESSSTTEEES--

Organism: NCBI:txid134964